Protein AF-T1BWJ7-F1 (afdb_monomer)

Organism: NCBI:txid410659

Secondary structure (DSSP, 8-state):
--TT--SSS-------EEEEEEEE--TT-SS-EEEEEEEEE--TTSTT--HHHHHHHHHHHHHHHSTT--EEEEE-TTS-SGGGTT--TTEEEEEPPPTT---BPPPPPP---SSPPPS--PBPPPHHHHHHHSPPEEEEEEETTEEEEEEEEEEEEB-HHHHTTS-EEEEEE-

Solvent-accessible surface area (backbone atoms only — not comparable to full-atom values): 10776 Å² total; per-residue (Å²): 120,48,93,77,50,84,59,98,67,75,74,35,87,70,88,49,70,42,75,45,56,50,80,42,80,48,98,89,47,101,55,74,42,76,45,77,79,44,72,44,70,48,38,78,98,48,97,46,49,42,62,51,57,50,47,50,51,53,50,52,52,49,48,66,75,38,71,97,50,74,44,80,44,78,47,56,56,83,61,63,41,57,82,57,42,85,60,58,94,46,49,48,82,46,51,57,79,60,83,82,60,69,40,22,36,55,48,59,81,82,82,86,63,93,72,86,74,66,62,51,39,60,75,52,74,55,57,70,59,45,63,74,74,50,78,64,43,82,43,82,46,76,55,96,93,42,78,47,77,38,35,37,29,79,43,81,28,17,44,43,75,28,38,35,74,47,77,39,78,48,78,48,77,91

InterPro domains:
  IPR038721 Transposase IS701-like, DDE domain [PF13546] (54-146)

Radius of gyration: 19.74 Å; Cα contacts (8 Å, |Δi|>4): 275; chains: 1; bounding box: 53×61×39 Å

Sequence (174 aa):
HDGSAQGDKKIGYGNNWVIAAIVVRLPFLDRPVALPVGFALVVKNSGDSSRLALARRLVEALAVALPGRRIDVVADSAYAGKVLRGLPDSVTWTTRLRSNASLYELAPRRTGKRGRPRLKGAKLPTLAKLATNTKFTPVTVTRYGTTTTVSVAVIRCLWYGVFGPQAVQVVLVR

Foldseek 3Di:
DPPPDDDPDPDDDDWDKAWQFDWDDDPPDPGTDTHTDDMDTQDPPDPSVQSLLVNLVVVVVVCVVDDPAAAEAEDEPSNFFQSQAPRPPSYHYHYDDDQAQWWFAAFDDAPPDPDDGGLTHGTDDGPVVCVVPFDWDWDWDADPNDIDIKTKGWDWTDSCRGHNSDIDIDIDID

Structure (mmCIF, N/CA/C/O backbone):
data_AF-T1BWJ7-F1
#
_entry.id   AF-T1BWJ7-F1
#
loop_
_atom_site.group_PDB
_atom_site.id
_atom_site.type_symbol
_atom_site.label_atom_id
_atom_site.label_alt_id
_atom_site.label_comp_id
_atom_site.label_asym_id
_atom_site.label_entity_id
_atom_site.label_seq_id
_atom_site.pdbx_PDB_ins_code
_atom_site.Cartn_x
_atom_site.Cartn_y
_atom_site.Cartn_z
_atom_site.occupancy
_atom_site.B_iso_or_equiv
_atom_site.auth_seq_id
_atom_site.auth_comp_id
_atom_site.auth_asym_id
_atom_site.auth_atom_id
_atom_site.pdbx_PDB_model_num
ATOM 1 N N . HIS A 1 1 ? 23.348 -1.285 4.321 1.00 46.91 1 HIS A N 1
ATOM 2 C CA . HIS A 1 1 ? 23.519 -1.299 5.779 1.00 46.91 1 HIS A CA 1
ATOM 3 C C . HIS A 1 1 ? 23.055 -2.666 6.193 1.00 46.91 1 HIS A C 1
ATOM 5 O O . HIS A 1 1 ? 21.856 -2.914 6.166 1.00 46.91 1 HIS A O 1
ATOM 11 N N . ASP A 1 2 ? 23.998 -3.571 6.395 1.00 44.56 2 ASP A N 1
ATOM 12 C CA . ASP A 1 2 ? 23.689 -4.865 6.977 1.00 44.56 2 ASP A CA 1
ATOM 13 C C . ASP A 1 2 ? 23.597 -4.669 8.496 1.00 44.56 2 ASP A C 1
ATOM 15 O O . ASP A 1 2 ? 24.543 -4.185 9.116 1.00 44.56 2 ASP A O 1
ATOM 19 N N . GLY A 1 3 ? 22.421 -4.927 9.070 1.00 48.84 3 GLY A N 1
ATOM 20 C CA . GLY A 1 3 ? 22.182 -4.820 10.513 1.00 48.84 3 GLY A CA 1
ATOM 21 C C . GLY A 1 3 ? 22.772 -5.985 11.312 1.00 48.84 3 GLY A C 1
ATOM 22 O O . GLY A 1 3 ? 22.702 -5.962 12.536 1.00 48.84 3 GLY A O 1
ATOM 23 N N . SER A 1 4 ? 23.343 -6.977 10.623 1.00 57.56 4 SER A N 1
ATOM 24 C CA . SER A 1 4 ? 23.849 -8.238 11.178 1.00 57.56 4 SER A CA 1
ATOM 25 C C . SER A 1 4 ? 25.367 -8.257 11.378 1.00 57.56 4 SER A C 1
A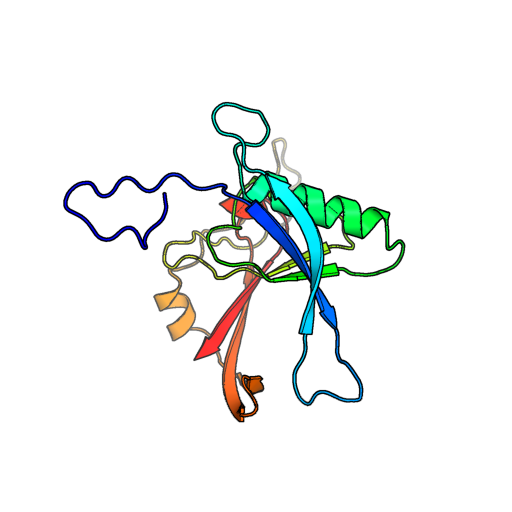TOM 27 O O . SER A 1 4 ? 25.898 -9.252 11.863 1.00 57.56 4 SER A O 1
ATOM 29 N N . ALA A 1 5 ? 26.085 -7.196 10.990 1.00 53.25 5 ALA A N 1
ATOM 30 C CA . ALA A 1 5 ? 27.543 -7.167 11.067 1.00 53.25 5 ALA A CA 1
ATOM 31 C C . ALA A 1 5 ? 28.017 -7.169 12.535 1.00 53.25 5 ALA A C 1
ATOM 33 O O . ALA A 1 5 ? 27.879 -6.167 13.241 1.00 53.25 5 ALA A O 1
ATOM 34 N N . GLN A 1 6 ? 28.571 -8.297 12.988 1.00 49.84 6 GLN A N 1
ATOM 35 C CA . GLN A 1 6 ? 29.271 -8.412 14.268 1.00 49.84 6 GLN A CA 1
ATOM 36 C C . GLN A 1 6 ? 30.725 -7.931 14.114 1.00 49.84 6 GLN A C 1
ATOM 38 O O . GLN A 1 6 ? 31.432 -8.373 13.212 1.00 49.84 6 GLN A O 1
ATOM 43 N N . GLY A 1 7 ? 31.155 -7.014 14.988 1.00 59.34 7 GLY A N 1
ATOM 44 C CA . GLY A 1 7 ? 32.518 -6.467 15.047 1.00 59.34 7 GLY A CA 1
ATOM 45 C C . GLY A 1 7 ? 32.565 -4.972 15.399 1.00 59.34 7 GLY A C 1
ATOM 46 O O . GLY A 1 7 ? 31.579 -4.253 15.223 1.00 59.34 7 GLY A O 1
ATOM 47 N N . ASP A 1 8 ? 33.724 -4.489 15.864 1.00 58.31 8 ASP A N 1
ATOM 48 C CA . ASP A 1 8 ? 33.940 -3.094 16.312 1.00 58.31 8 ASP A CA 1
ATOM 49 C C . ASP A 1 8 ? 33.721 -2.044 15.211 1.00 58.31 8 ASP A C 1
ATOM 51 O O . ASP A 1 8 ? 33.433 -0.877 15.480 1.00 58.31 8 ASP A O 1
ATOM 55 N N . LYS A 1 9 ? 33.783 -2.464 13.942 1.00 59.50 9 LYS A N 1
ATOM 56 C CA . LYS A 1 9 ? 33.386 -1.661 12.783 1.00 59.50 9 LYS A CA 1
ATOM 57 C C . LYS A 1 9 ? 32.046 -2.173 12.259 1.00 59.50 9 LYS A C 1
ATOM 59 O O . LYS A 1 9 ? 31.999 -3.121 11.483 1.00 59.50 9 LYS A O 1
ATOM 64 N N . LYS A 1 10 ? 30.951 -1.501 12.630 1.00 55.91 10 LYS A N 1
ATOM 65 C CA . LYS A 1 10 ? 29.573 -1.766 12.153 1.00 55.91 10 LYS A CA 1
ATOM 66 C C . LYS A 1 10 ? 29.355 -1.367 10.681 1.00 55.91 10 LYS A C 1
ATOM 68 O O . LYS A 1 10 ? 28.378 -0.692 10.350 1.00 55.91 10 LYS A O 1
ATOM 73 N N . ILE A 1 11 ? 30.274 -1.730 9.789 1.00 61.62 11 ILE A N 1
ATOM 74 C CA . ILE A 1 11 ? 30.174 -1.465 8.351 1.00 61.62 11 ILE A CA 1
ATOM 75 C C . ILE A 1 11 ? 30.159 -2.805 7.619 1.00 61.62 11 ILE A C 1
ATOM 77 O O . ILE A 1 11 ? 31.197 -3.365 7.290 1.00 61.62 11 ILE A O 1
ATOM 81 N N . GLY A 1 12 ? 28.950 -3.304 7.358 1.00 61.41 12 GLY A N 1
ATOM 82 C CA . GLY A 1 12 ? 28.714 -4.395 6.417 1.00 61.41 12 GLY A CA 1
ATOM 83 C C . GLY A 1 12 ? 28.356 -3.847 5.035 1.00 61.41 12 GLY A C 1
ATOM 84 O O . GLY A 1 12 ? 27.397 -3.070 4.890 1.00 61.41 12 GLY A O 1
ATOM 85 N N . TYR A 1 13 ? 29.121 -4.252 4.021 1.00 71.31 13 TYR A N 1
ATOM 86 C CA . TYR A 1 13 ? 28.795 -4.034 2.614 1.00 71.31 13 TYR A CA 1
ATOM 87 C C . TYR A 1 13 ? 27.923 -5.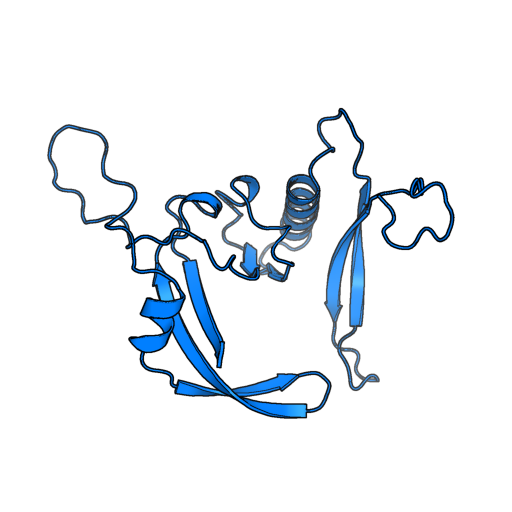185 2.123 1.00 71.31 13 TYR A C 1
ATOM 89 O O . TYR A 1 13 ? 28.195 -6.346 2.398 1.00 71.31 13 TYR A O 1
ATOM 97 N N . GLY A 1 14 ? 26.863 -4.857 1.398 1.00 80.06 14 GLY A N 1
ATOM 98 C CA . GLY A 1 14 ? 25.948 -5.853 0.867 1.00 80.06 14 GLY A CA 1
ATOM 99 C C . GLY A 1 14 ? 25.055 -5.243 -0.195 1.00 80.06 14 GLY A C 1
ATOM 100 O O . GLY A 1 14 ? 24.763 -4.039 -0.167 1.00 80.06 14 GLY A O 1
ATOM 101 N N . ASN A 1 15 ? 24.629 -6.086 -1.129 1.00 90.31 15 ASN A N 1
ATOM 102 C CA . ASN A 1 15 ? 23.670 -5.697 -2.147 1.00 90.31 15 ASN A CA 1
ATOM 103 C C . ASN A 1 15 ? 22.297 -5.499 -1.507 1.00 90.31 15 ASN A C 1
ATOM 105 O O . ASN A 1 15 ? 21.856 -6.284 -0.670 1.00 90.31 15 ASN A O 1
ATOM 109 N N . ASN A 1 16 ? 21.618 -4.432 -1.908 1.00 92.56 16 ASN A N 1
ATOM 110 C CA . ASN A 1 16 ? 20.267 -4.139 -1.461 1.00 92.56 16 ASN A CA 1
ATOM 111 C C . ASN A 1 16 ? 19.318 -4.448 -2.613 1.00 92.56 16 ASN A C 1
ATOM 113 O O . ASN A 1 16 ? 19.311 -3.727 -3.606 1.00 92.56 16 ASN A O 1
ATOM 117 N N . TRP A 1 17 ? 18.549 -5.522 -2.486 1.00 95.19 17 TRP A N 1
ATOM 118 C CA . TRP A 1 17 ? 17.612 -5.968 -3.508 1.00 95.19 17 TRP A CA 1
ATOM 119 C C . TRP A 1 17 ? 16.174 -5.699 -3.077 1.00 95.19 17 TRP A C 1
ATOM 121 O O . TRP A 1 17 ? 15.814 -5.856 -1.911 1.00 95.19 17 TRP A O 1
ATOM 131 N N . VAL A 1 18 ? 15.337 -5.340 -4.042 1.00 97.00 18 VAL A N 1
ATOM 132 C CA . VAL A 1 18 ? 13.881 -5.422 -3.928 1.00 97.00 18 VAL A CA 1
ATOM 133 C C . VAL A 1 18 ? 13.442 -6.672 -4.669 1.00 97.00 18 VAL A C 1
ATOM 135 O O . VAL A 1 18 ? 13.839 -6.860 -5.814 1.00 97.00 18 VAL A O 1
ATOM 138 N N . ILE A 1 19 ? 12.627 -7.510 -4.032 1.00 97.44 19 ILE A N 1
ATOM 139 C CA . ILE A 1 19 ? 12.094 -8.741 -4.621 1.00 97.44 19 ILE A CA 1
ATOM 140 C C . ILE A 1 19 ? 10.569 -8.637 -4.647 1.00 97.44 19 ILE A C 1
ATOM 142 O O . ILE A 1 19 ? 9.950 -8.324 -3.630 1.00 97.44 19 ILE A O 1
ATOM 146 N N . ALA A 1 20 ? 9.972 -8.906 -5.805 1.00 98.06 20 ALA A N 1
ATOM 147 C CA . ALA A 1 20 ? 8.540 -9.107 -5.965 1.00 98.06 20 ALA A CA 1
ATOM 148 C C . ALA A 1 20 ? 8.260 -10.611 -6.048 1.00 98.06 20 ALA A C 1
ATOM 150 O O . ALA A 1 20 ? 8.877 -11.325 -6.842 1.00 98.06 20 ALA A O 1
ATOM 151 N N . ALA A 1 21 ? 7.328 -11.088 -5.227 1.00 98.12 21 ALA A N 1
ATOM 152 C CA . ALA A 1 21 ? 6.932 -12.488 -5.189 1.00 98.12 21 ALA A CA 1
ATOM 153 C C . ALA A 1 21 ? 5.410 -12.624 -5.278 1.00 98.12 21 ALA A C 1
ATOM 155 O O . ALA A 1 21 ? 4.676 -11.833 -4.686 1.00 98.12 21 ALA A O 1
ATOM 156 N N . ILE A 1 22 ? 4.946 -13.643 -5.998 1.00 97.19 22 ILE A N 1
ATOM 157 C CA . ILE A 1 22 ? 3.534 -14.024 -6.059 1.00 97.19 22 ILE A CA 1
ATOM 158 C C . ILE A 1 22 ? 3.285 -15.091 -4.999 1.00 97.19 22 ILE A C 1
ATOM 160 O O . ILE A 1 22 ? 4.023 -16.072 -4.897 1.00 97.19 22 ILE A O 1
ATOM 164 N N . VAL A 1 23 ? 2.236 -14.902 -4.204 1.00 95.88 23 VAL A N 1
ATOM 165 C CA . VAL A 1 23 ? 1.813 -15.891 -3.212 1.00 95.88 23 VAL A CA 1
ATOM 166 C C . VAL A 1 23 ? 0.995 -16.973 -3.914 1.00 95.88 23 VAL A C 1
ATOM 168 O O . VAL A 1 23 ? -0.088 -16.698 -4.425 1.00 95.88 23 VAL A O 1
ATOM 171 N N . VAL A 1 24 ? 1.500 -18.205 -3.920 1.00 95.38 24 VAL A N 1
ATOM 172 C CA . VAL A 1 24 ? 0.847 -19.372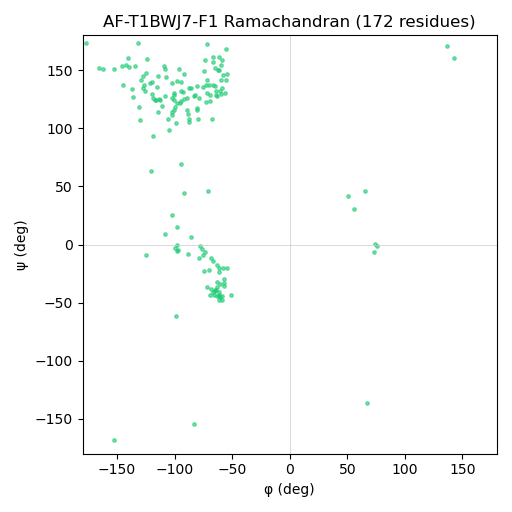 -4.528 1.00 95.38 24 VAL A CA 1
ATOM 173 C C . VAL A 1 24 ? 0.463 -20.396 -3.463 1.00 95.38 24 VAL A C 1
ATOM 175 O O . VAL A 1 24 ? 1.164 -20.571 -2.464 1.00 95.38 24 VAL A O 1
ATOM 178 N N . ARG A 1 25 ? -0.665 -21.084 -3.668 1.00 93.75 25 ARG A N 1
ATOM 179 C CA . ARG A 1 25 ? -1.041 -22.275 -2.895 1.00 93.75 25 ARG A CA 1
ATOM 180 C C . ARG A 1 25 ? -0.716 -23.502 -3.731 1.00 93.75 25 ARG A C 1
ATOM 182 O O . ARG A 1 25 ? -1.177 -23.603 -4.863 1.00 93.75 25 ARG A O 1
ATOM 189 N N . LEU A 1 26 ? 0.087 -24.399 -3.175 1.00 93.31 26 LEU A N 1
ATOM 190 C CA . LEU A 1 26 ? 0.475 -25.645 -3.825 1.00 93.31 26 LEU A CA 1
ATOM 191 C C . LEU A 1 26 ? -0.351 -26.785 -3.215 1.00 93.31 26 LEU A C 1
ATOM 193 O O . LEU A 1 26 ? -0.532 -26.786 -2.000 1.00 93.31 26 LEU A O 1
ATOM 197 N N . PRO A 1 27 ? -0.850 -27.746 -4.013 1.00 94.12 27 PRO A N 1
ATOM 198 C CA . PRO A 1 27 ? -1.770 -28.779 -3.524 1.00 94.12 27 PRO A CA 1
ATOM 199 C C . PRO A 1 27 ? -1.129 -29.746 -2.518 1.00 94.12 27 PRO A C 1
ATOM 201 O O . PRO A 1 27 ? -1.837 -30.473 -1.835 1.00 94.12 27 PRO A O 1
ATOM 204 N N . PHE A 1 28 ? 0.202 -29.746 -2.424 1.00 93.25 28 PHE A N 1
ATOM 205 C CA . PHE A 1 28 ? 0.994 -30.613 -1.553 1.00 93.25 28 PHE A CA 1
ATOM 206 C C . PHE A 1 28 ? 1.625 -29.872 -0.359 1.00 93.25 28 PHE A C 1
ATOM 208 O O . PHE A 1 28 ? 2.475 -30.437 0.322 1.00 93.25 28 PHE A O 1
ATOM 215 N N . LEU A 1 29 ? 1.267 -28.603 -0.116 1.00 92.00 29 LEU A N 1
ATOM 216 C CA . LEU A 1 29 ? 1.741 -27.836 1.040 1.00 92.00 29 LEU A CA 1
ATOM 217 C C . LEU A 1 29 ? 0.571 -27.220 1.809 1.00 92.00 29 LEU A C 1
ATOM 219 O O . LEU A 1 29 ? -0.258 -26.517 1.237 1.00 92.00 29 LEU A O 1
ATOM 223 N N . ASP A 1 30 ? 0.605 -27.344 3.134 1.00 87.31 30 ASP A N 1
ATOM 224 C CA . ASP A 1 30 ? -0.394 -26.741 4.032 1.00 87.31 30 ASP A CA 1
ATOM 225 C C . ASP A 1 30 ? -0.244 -25.218 4.182 1.00 87.31 30 ASP A C 1
ATOM 227 O O . ASP A 1 30 ? -1.061 -24.542 4.813 1.00 87.31 30 ASP A O 1
ATOM 231 N N . ARG A 1 31 ? 0.820 -24.646 3.607 1.00 87.62 31 ARG A N 1
ATOM 232 C CA . ARG A 1 31 ? 1.142 -23.221 3.686 1.00 87.62 31 ARG A CA 1
ATOM 233 C C . ARG A 1 31 ? 1.309 -22.604 2.300 1.00 87.62 31 ARG A C 1
ATOM 235 O O . ARG A 1 31 ? 1.823 -23.259 1.392 1.00 87.62 31 ARG A O 1
ATOM 242 N N . PRO A 1 32 ? 0.954 -21.319 2.135 1.00 91.75 32 PRO A N 1
ATOM 243 C CA . PRO A 1 32 ? 1.280 -20.601 0.915 1.00 91.75 32 PRO A CA 1
ATOM 244 C C . PRO A 1 32 ? 2.801 -20.451 0.752 1.00 91.75 32 PRO A C 1
ATOM 246 O O . PRO A 1 32 ? 3.552 -20.375 1.732 1.00 91.75 32 PRO A O 1
ATOM 249 N N . VAL A 1 33 ? 3.243 -20.361 -0.499 1.00 93.94 33 VAL A N 1
ATOM 250 C CA . VAL A 1 33 ? 4.638 -20.127 -0.883 1.00 93.94 33 VAL A CA 1
ATOM 251 C C . VAL A 1 33 ? 4.744 -18.783 -1.591 1.00 93.94 33 VAL A C 1
ATOM 253 O O . VAL A 1 33 ? 3.919 -18.456 -2.438 1.00 93.94 33 VAL A O 1
ATOM 256 N N . ALA A 1 34 ? 5.763 -18.000 -1.242 1.00 95.88 34 ALA A N 1
ATOM 257 C CA . ALA A 1 34 ? 6.124 -16.797 -1.980 1.00 95.88 34 ALA A CA 1
ATOM 258 C C . ALA A 1 34 ? 7.078 -17.191 -3.113 1.00 95.88 34 ALA A C 1
ATOM 260 O O . ALA A 1 34 ? 8.236 -17.508 -2.853 1.00 95.88 34 ALA A O 1
ATOM 261 N N . LEU A 1 35 ? 6.586 -17.198 -4.350 1.00 96.81 35 LEU A N 1
ATOM 262 C CA . LEU A 1 35 ? 7.375 -17.472 -5.548 1.00 96.81 35 LEU A CA 1
ATOM 263 C C . LEU A 1 35 ? 7.981 -16.158 -6.066 1.00 96.81 35 LEU A C 1
ATOM 265 O O . LEU A 1 35 ? 7.214 -15.303 -6.516 1.00 96.81 35 LEU A O 1
ATOM 269 N N . PRO A 1 36 ? 9.310 -15.953 -6.016 1.00 97.31 36 PRO A N 1
ATOM 270 C CA . PRO A 1 36 ? 9.935 -14.760 -6.579 1.00 97.31 36 PRO A CA 1
ATOM 271 C C . PRO A 1 36 ? 9.732 -14.717 -8.096 1.00 97.31 36 PRO A C 1
ATOM 273 O O . PRO A 1 36 ? 10.030 -15.685 -8.789 1.00 97.31 36 PRO A O 1
ATOM 276 N N . VAL A 1 37 ? 9.237 -13.593 -8.608 1.00 97.31 37 VAL A N 1
ATOM 277 C CA . VAL A 1 37 ? 8.959 -13.391 -10.045 1.00 97.31 37 VAL A CA 1
ATOM 278 C C . VAL A 1 37 ? 9.661 -12.166 -10.623 1.00 97.31 37 VAL A C 1
ATOM 280 O O . VAL A 1 37 ? 9.666 -11.962 -11.831 1.00 97.31 37 VAL A O 1
ATOM 283 N N . GLY A 1 38 ? 10.259 -11.336 -9.770 1.00 97.25 38 GLY A N 1
ATOM 284 C CA . GLY A 1 38 ? 11.020 -10.175 -10.195 1.00 97.25 38 GLY A CA 1
ATOM 285 C C . GLY A 1 38 ? 11.935 -9.678 -9.091 1.00 97.25 38 GLY A C 1
ATOM 286 O O . GLY A 1 38 ? 11.639 -9.824 -7.903 1.00 97.25 38 GLY A O 1
ATOM 287 N N . PHE A 1 39 ? 13.048 -9.076 -9.484 1.00 97.38 39 PHE A N 1
ATOM 288 C CA . PHE A 1 39 ? 13.995 -8.472 -8.563 1.00 97.38 39 PHE A CA 1
ATOM 289 C C . PHE A 1 39 ? 14.625 -7.225 -9.185 1.00 97.38 39 PHE A C 1
ATOM 291 O O . PHE A 1 39 ? 14.706 -7.094 -10.404 1.00 97.38 39 PHE A O 1
ATOM 298 N N . ALA A 1 40 ? 15.067 -6.299 -8.341 1.00 96.94 40 ALA A N 1
ATOM 299 C CA . ALA A 1 40 ? 15.762 -5.093 -8.765 1.00 96.94 40 ALA A CA 1
ATOM 300 C C . ALA A 1 40 ? 16.841 -4.708 -7.752 1.00 96.94 40 ALA A C 1
ATOM 302 O O . ALA A 1 40 ? 16.607 -4.750 -6.539 1.00 96.94 40 ALA A O 1
ATOM 303 N N . LEU A 1 41 ? 18.017 -4.324 -8.250 1.00 96.56 41 LEU A N 1
ATOM 304 C CA . LEU A 1 41 ? 19.121 -3.854 -7.420 1.00 96.56 41 LEU A CA 1
ATOM 305 C C . LEU A 1 41 ? 18.916 -2.378 -7.080 1.00 96.56 41 LEU A C 1
ATOM 307 O O . LEU A 1 41 ? 18.728 -1.547 -7.965 1.00 96.56 41 LEU A O 1
ATOM 311 N N . VAL A 1 42 ? 18.999 -2.038 -5.798 1.00 95.56 42 VAL A N 1
ATOM 312 C CA . VAL A 1 42 ? 19.009 -0.649 -5.340 1.00 95.56 42 VAL A CA 1
ATOM 313 C C . VAL A 1 42 ? 20.411 -0.086 -5.536 1.00 95.56 42 VAL A C 1
ATOM 315 O O . VAL A 1 42 ? 21.334 -0.407 -4.781 1.00 95.56 42 VAL A O 1
ATOM 318 N N . VAL A 1 43 ? 20.560 0.799 -6.517 1.00 92.19 43 VAL A N 1
ATOM 319 C CA . VAL A 1 43 ? 21.843 1.419 -6.856 1.00 92.19 43 VAL A CA 1
ATOM 320 C C . VAL A 1 43 ? 21.896 2.825 -6.264 1.00 92.19 43 VAL A C 1
ATOM 322 O O . VAL A 1 43 ? 21.114 3.711 -6.619 1.00 92.19 43 VAL A O 1
ATOM 325 N N . LYS A 1 44 ? 22.820 3.049 -5.325 1.00 86.19 44 LYS A N 1
ATOM 326 C CA . LYS A 1 44 ? 23.014 4.368 -4.698 1.00 86.19 44 LYS A CA 1
ATOM 327 C C . LYS A 1 44 ? 23.426 5.412 -5.741 1.00 86.19 44 LYS A C 1
ATOM 329 O O . LYS A 1 44 ? 24.095 5.077 -6.709 1.00 86.19 44 LYS A O 1
ATOM 334 N N . ASN A 1 45 ? 23.053 6.672 -5.510 1.00 86.25 45 ASN A N 1
ATOM 335 C CA . ASN A 1 45 ? 23.382 7.813 -6.380 1.00 86.25 45 ASN A CA 1
ATOM 336 C C . ASN A 1 45 ? 22.936 7.635 -7.844 1.00 86.25 45 ASN A C 1
ATOM 338 O O . ASN A 1 45 ? 23.551 8.170 -8.759 1.00 86.25 45 ASN A O 1
ATOM 342 N N . SER A 1 46 ? 21.850 6.891 -8.052 1.00 85.06 46 SER A N 1
ATOM 343 C CA . SER A 1 46 ? 21.231 6.676 -9.358 1.00 85.06 46 SER A CA 1
ATOM 344 C C . SER A 1 46 ? 19.716 6.903 -9.287 1.00 85.06 46 SER A C 1
ATOM 346 O O . SER A 1 46 ? 19.145 7.047 -8.194 1.00 85.06 46 SER A O 1
ATOM 348 N N . GLY A 1 47 ? 19.051 6.867 -10.447 1.00 77.38 47 GLY A N 1
ATOM 349 C CA . GLY A 1 47 ? 17.585 6.836 -10.536 1.00 77.38 47 GLY A CA 1
ATOM 350 C C . GLY A 1 47 ? 16.942 5.643 -9.808 1.00 77.38 47 GLY A C 1
ATOM 351 O O . GLY A 1 47 ? 15.790 5.733 -9.389 1.00 77.38 47 GLY A O 1
ATOM 352 N N . ASP A 1 48 ? 17.713 4.584 -9.547 1.00 82.50 48 ASP A N 1
ATOM 353 C CA . ASP A 1 48 ? 17.290 3.331 -8.911 1.00 82.50 48 ASP A CA 1
ATOM 354 C C . ASP A 1 48 ? 17.693 3.238 -7.432 1.00 82.50 48 ASP A C 1
ATOM 356 O O . ASP A 1 48 ? 17.815 2.167 -6.840 1.00 82.50 48 ASP A O 1
ATOM 360 N N . SER A 1 49 ? 17.868 4.387 -6.784 1.00 88.94 49 SER A N 1
ATOM 361 C CA . SER A 1 49 ? 18.212 4.469 -5.359 1.00 88.94 49 SER A CA 1
ATOM 362 C C . SER A 1 49 ? 17.02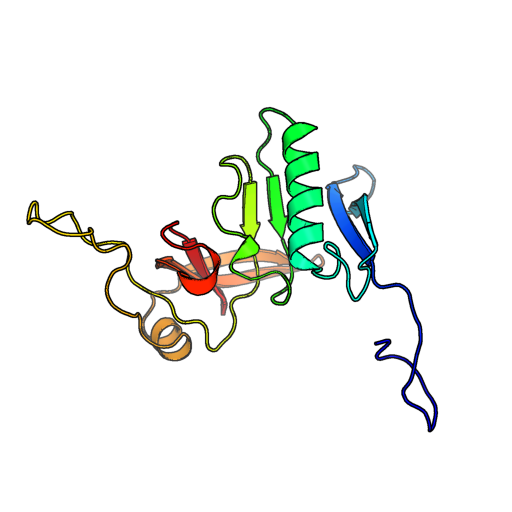0 4.249 -4.414 1.00 88.94 49 SER A C 1
ATOM 364 O O . SER A 1 49 ? 17.201 4.062 -3.206 1.00 88.94 49 SER A O 1
ATOM 366 N N . SER A 1 50 ? 15.788 4.249 -4.934 1.00 94.50 50 SER A N 1
ATOM 367 C CA . SER A 1 50 ? 14.560 4.138 -4.141 1.00 94.50 50 SER A CA 1
ATOM 368 C C . SER A 1 50 ? 13.958 2.734 -4.194 1.00 94.50 50 SER A C 1
ATOM 370 O O . SER A 1 50 ? 13.366 2.336 -5.196 1.00 94.50 50 SER A O 1
ATOM 372 N N . ARG A 1 51 ? 13.997 2.026 -3.056 1.00 96.00 51 ARG A N 1
ATOM 373 C CA . ARG A 1 51 ?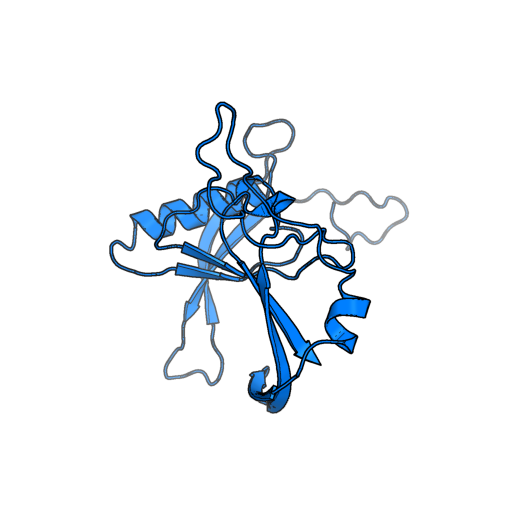 13.330 0.721 -2.869 1.00 96.00 51 ARG A CA 1
ATOM 374 C C . ARG A 1 51 ? 11.855 0.749 -3.270 1.00 96.00 51 ARG A C 1
ATOM 376 O O . ARG A 1 51 ? 11.380 -0.152 -3.949 1.00 96.00 51 ARG A O 1
ATOM 383 N N . LEU A 1 52 ? 11.134 1.802 -2.882 1.00 96.56 52 LEU A N 1
ATOM 384 C CA . LEU A 1 52 ? 9.713 1.939 -3.199 1.00 96.56 52 LEU A CA 1
ATOM 385 C C . LEU A 1 52 ? 9.469 2.165 -4.696 1.00 96.56 52 LEU A C 1
ATOM 387 O O . LEU A 1 52 ? 8.511 1.624 -5.238 1.00 96.56 52 LEU A O 1
ATOM 391 N N . ALA A 1 53 ? 10.327 2.939 -5.368 1.00 96.62 53 ALA A N 1
ATOM 392 C CA . ALA A 1 53 ? 10.206 3.135 -6.812 1.00 96.62 53 ALA A CA 1
ATOM 393 C C . ALA A 1 53 ? 10.465 1.833 -7.571 1.00 96.62 53 ALA A C 1
ATOM 395 O O . ALA A 1 53 ? 9.686 1.482 -8.451 1.00 96.62 53 ALA A O 1
ATOM 396 N N . LEU A 1 54 ? 11.490 1.078 -7.173 1.00 97.69 54 LEU A N 1
ATOM 397 C CA . LEU A 1 54 ? 11.771 -0.234 -7.747 1.00 97.69 54 LEU A CA 1
ATOM 398 C C . LEU A 1 54 ? 10.635 -1.233 -7.494 1.00 97.69 54 LEU A C 1
ATOM 400 O O . LEU A 1 54 ? 10.202 -1.901 -8.426 1.00 97.69 54 LEU A O 1
ATOM 404 N N . ALA A 1 55 ? 10.088 -1.288 -6.275 1.00 97.88 55 ALA A N 1
ATOM 405 C CA . ALA A 1 55 ? 8.948 -2.151 -5.964 1.00 97.88 55 ALA A CA 1
ATOM 406 C C . ALA A 1 55 ? 7.719 -1.810 -6.815 1.00 97.88 55 ALA A C 1
ATOM 408 O O . ALA A 1 55 ? 7.102 -2.708 -7.382 1.00 97.88 55 ALA A O 1
ATOM 409 N N . ARG A 1 56 ? 7.392 -0.516 -6.956 1.00 97.56 56 ARG A N 1
ATOM 410 C CA . ARG A 1 56 ? 6.312 -0.068 -7.843 1.00 97.56 56 ARG A CA 1
ATOM 411 C C . ARG A 1 56 ? 6.568 -0.497 -9.288 1.00 97.56 56 ARG A C 1
ATOM 413 O O . ARG A 1 56 ? 5.667 -1.062 -9.892 1.00 97.56 56 ARG A O 1
ATOM 420 N N . ARG A 1 57 ? 7.779 -0.284 -9.815 1.00 97.38 57 ARG A N 1
ATOM 421 C CA . ARG A 1 57 ? 8.144 -0.677 -11.187 1.00 97.38 57 ARG A CA 1
ATOM 422 C C . ARG A 1 57 ? 7.977 -2.179 -11.419 1.00 97.38 57 ARG A C 1
ATOM 424 O O . ARG A 1 57 ? 7.420 -2.569 -12.438 1.00 97.38 57 ARG A O 1
ATOM 431 N N . LEU A 1 58 ? 8.417 -3.013 -10.473 1.00 98.19 58 LEU A N 1
ATOM 432 C CA . LEU A 1 58 ? 8.229 -4.465 -10.553 1.00 98.19 58 LEU A CA 1
ATOM 433 C C . LEU A 1 58 ? 6.739 -4.838 -10.577 1.00 98.19 58 LEU A C 1
ATOM 435 O O . LEU A 1 58 ? 6.326 -5.664 -11.383 1.00 98.19 58 LEU A O 1
ATOM 439 N N . VAL A 1 59 ? 5.919 -4.204 -9.736 1.00 98.12 59 VAL A N 1
ATOM 440 C CA . VAL A 1 59 ? 4.467 -4.441 -9.698 1.00 98.12 59 VAL A CA 1
ATOM 441 C C . VAL A 1 59 ? 3.772 -3.968 -10.977 1.00 98.12 59 VAL A C 1
ATOM 443 O O . VAL A 1 59 ? 2.896 -4.662 -11.480 1.00 98.12 59 VAL A O 1
ATOM 446 N N . GLU A 1 60 ? 4.157 -2.820 -11.531 1.00 97.50 60 GLU A N 1
ATOM 447 C CA . GLU A 1 60 ? 3.612 -2.326 -12.802 1.00 97.50 60 GLU A CA 1
ATOM 448 C C . GLU A 1 60 ? 3.982 -3.247 -13.968 1.00 97.50 60 GLU A C 1
ATOM 450 O O . GLU A 1 60 ? 3.127 -3.546 -14.797 1.00 97.50 60 GLU A O 1
ATOM 455 N N . ALA A 1 61 ? 5.210 -3.774 -13.996 1.00 97.69 61 ALA A N 1
ATOM 456 C CA . ALA A 1 61 ? 5.605 -4.784 -14.975 1.00 97.69 61 ALA A CA 1
ATOM 457 C C . ALA A 1 61 ? 4.760 -6.064 -14.848 1.00 97.69 61 ALA A C 1
ATOM 459 O O . ALA A 1 61 ? 4.319 -6.610 -15.858 1.00 97.69 61 ALA A O 1
ATOM 460 N N . LEU A 1 62 ? 4.461 -6.509 -13.621 1.00 97.00 62 LEU A N 1
ATOM 461 C CA . LEU A 1 62 ? 3.547 -7.634 -13.392 1.00 97.00 62 LEU A CA 1
ATOM 462 C C . LEU A 1 62 ? 2.119 -7.327 -13.857 1.00 97.00 62 LEU A C 1
ATOM 464 O O . LEU A 1 62 ? 1.477 -8.197 -14.437 1.00 97.00 62 LEU A O 1
ATOM 468 N N . ALA A 1 63 ? 1.625 -6.106 -13.643 1.00 97.06 63 ALA A N 1
ATOM 469 C CA . ALA A 1 63 ? 0.301 -5.690 -14.109 1.00 97.06 63 ALA A CA 1
ATOM 470 C C . ALA A 1 63 ? 0.195 -5.707 -15.641 1.00 97.06 63 ALA A C 1
ATOM 472 O O . ALA A 1 63 ? -0.844 -6.088 -16.175 1.00 97.06 63 ALA A O 1
ATOM 473 N N . VAL A 1 64 ? 1.274 -5.345 -16.344 1.00 97.12 64 VAL A N 1
ATOM 474 C CA . VAL A 1 64 ? 1.366 -5.459 -17.809 1.00 97.12 64 VAL A CA 1
ATOM 475 C C . VAL A 1 64 ? 1.426 -6.924 -18.249 1.00 97.12 64 VAL A C 1
ATOM 477 O O . VAL A 1 64 ? 0.741 -7.303 -19.193 1.00 97.12 64 VAL A O 1
ATOM 480 N N . ALA A 1 65 ? 2.212 -7.757 -17.562 1.00 96.69 65 ALA A N 1
ATOM 481 C CA . ALA A 1 65 ? 2.369 -9.174 -17.895 1.00 96.69 65 ALA A CA 1
ATOM 482 C C . ALA A 1 65 ? 1.114 -10.021 -17.606 1.00 96.69 65 ALA A C 1
ATOM 484 O O . ALA A 1 65 ? 0.953 -11.097 -18.178 1.00 96.69 65 ALA A O 1
ATOM 485 N N . LEU A 1 66 ? 0.226 -9.551 -16.724 1.00 94.81 66 LEU A N 1
ATOM 486 C CA . LEU A 1 66 ? -0.995 -10.243 -16.302 1.00 94.81 66 LEU A CA 1
ATOM 487 C C . LEU A 1 66 ? -2.245 -9.403 -16.622 1.00 94.81 66 LEU A C 1
ATOM 489 O O . LEU A 1 66 ? -2.970 -8.995 -15.705 1.00 94.81 66 LEU A O 1
ATOM 493 N N . PRO A 1 67 ? -2.530 -9.133 -17.910 1.00 94.62 67 PRO A N 1
ATOM 494 C CA . PRO A 1 67 ? -3.656 -8.293 -18.292 1.00 94.62 67 PRO A CA 1
ATOM 495 C C . PRO A 1 67 ? -4.983 -8.886 -17.798 1.00 94.62 67 PRO A C 1
ATOM 497 O O . PRO A 1 67 ? -5.188 -10.100 -17.779 1.00 94.62 67 PRO A O 1
ATOM 500 N N . GLY A 1 68 ? -5.894 -8.016 -17.358 1.00 94.75 68 GLY A N 1
ATOM 501 C CA . GLY A 1 68 ? -7.205 -8.412 -16.828 1.00 94.75 68 GLY A CA 1
ATOM 502 C C . GLY A 1 68 ? -7.180 -9.029 -15.423 1.00 94.75 68 GLY A C 1
ATOM 503 O O . GLY A 1 68 ? -8.237 -9.378 -14.895 1.00 94.75 68 GLY A O 1
ATOM 504 N N . ARG A 1 69 ? -6.011 -9.158 -14.784 1.00 95.69 69 ARG A N 1
ATOM 505 C CA . ARG A 1 69 ? -5.901 -9.601 -13.390 1.00 95.69 69 ARG A CA 1
ATOM 506 C C . ARG A 1 69 ? -5.757 -8.411 -12.453 1.00 95.69 69 ARG A C 1
ATOM 508 O O . ARG A 1 69 ? -5.043 -7.453 -12.734 1.00 95.69 69 ARG A O 1
ATOM 515 N N . ARG A 1 70 ? -6.421 -8.508 -11.303 1.00 96.56 70 ARG A N 1
ATOM 516 C CA . ARG A 1 70 ? -6.169 -7.628 -10.165 1.00 96.56 70 ARG A CA 1
ATOM 517 C C . ARG A 1 70 ? -4.941 -8.129 -9.403 1.00 96.56 70 ARG A C 1
ATOM 519 O O . ARG A 1 70 ? -4.818 -9.327 -9.161 1.00 96.56 70 ARG A O 1
ATOM 526 N N . ILE A 1 71 ? -4.063 -7.214 -9.011 1.00 97.50 71 ILE A N 1
ATOM 527 C CA . ILE A 1 71 ? -2.868 -7.475 -8.210 1.00 97.50 71 ILE A CA 1
ATOM 528 C C . ILE A 1 71 ? -3.033 -6.775 -6.864 1.00 97.50 71 ILE A C 1
ATOM 530 O O . ILE A 1 71 ? -3.047 -5.549 -6.781 1.00 97.50 71 ILE A O 1
ATOM 534 N N . ASP A 1 72 ? -3.137 -7.560 -5.797 1.00 97.94 72 ASP A N 1
ATOM 535 C CA . ASP A 1 72 ? -3.173 -7.053 -4.429 1.00 97.94 72 ASP A CA 1
ATOM 536 C C . ASP A 1 72 ? -1.781 -7.177 -3.803 1.00 97.94 72 ASP A C 1
ATOM 538 O O . ASP A 1 72 ? -1.324 -8.266 -3.453 1.00 97.94 72 ASP A O 1
ATOM 542 N N . VAL A 1 73 ? -1.081 -6.051 -3.683 1.00 98.12 73 VAL A N 1
ATOM 543 C CA . VAL A 1 73 ? 0.273 -5.999 -3.128 1.00 98.12 73 VAL A CA 1
ATOM 544 C C . VAL A 1 73 ? 0.204 -5.880 -1.612 1.00 98.12 73 VAL A C 1
ATOM 546 O O . VAL A 1 73 ? -0.528 -5.044 -1.081 1.00 98.12 73 VAL A O 1
ATOM 549 N N . VAL A 1 74 ? 1.024 -6.662 -0.909 1.00 97.50 74 VAL A N 1
ATOM 550 C CA . VAL A 1 74 ? 1.271 -6.497 0.528 1.00 97.50 74 VAL A CA 1
ATOM 551 C C . VAL A 1 74 ? 2.742 -6.168 0.743 1.00 97.50 74 VAL A C 1
ATOM 553 O O . VAL A 1 74 ? 3.616 -6.918 0.317 1.00 97.50 74 VAL A O 1
ATOM 556 N N . ALA A 1 75 ? 3.016 -5.049 1.409 1.00 96.00 75 ALA A N 1
ATOM 557 C CA . ALA A 1 75 ? 4.372 -4.596 1.695 1.00 96.00 75 ALA A CA 1
ATOM 558 C C . ALA A 1 75 ? 4.488 -3.995 3.106 1.00 96.00 75 ALA A C 1
ATOM 560 O O . ALA A 1 75 ? 3.497 -3.613 3.734 1.00 96.00 75 ALA A O 1
ATOM 561 N N . ASP A 1 76 ? 5.709 -3.918 3.633 1.00 93.31 76 ASP A N 1
ATOM 562 C CA . ASP A 1 76 ? 5.961 -3.290 4.931 1.00 93.31 76 ASP A CA 1
ATOM 563 C C . ASP A 1 76 ? 5.816 -1.749 4.888 1.00 93.31 76 ASP A C 1
ATOM 565 O O . ASP A 1 76 ? 5.680 -1.133 3.830 1.00 93.31 76 ASP A O 1
ATOM 569 N N . SER A 1 77 ? 5.880 -1.100 6.058 1.00 91.25 77 SER A N 1
ATOM 570 C CA . SER A 1 77 ? 5.704 0.358 6.198 1.00 91.25 77 SER A CA 1
ATOM 571 C C . SER A 1 77 ? 6.820 1.222 5.587 1.00 91.25 77 SER A C 1
ATOM 573 O O . SER A 1 77 ? 6.663 2.449 5.491 1.00 91.25 77 SER A O 1
ATOM 575 N N . ALA A 1 78 ? 7.956 0.636 5.199 1.00 91.56 78 ALA A N 1
ATOM 576 C CA . ALA A 1 78 ? 8.991 1.308 4.421 1.00 91.56 78 ALA A CA 1
ATOM 577 C C . ALA A 1 78 ? 8.573 1.466 2.952 1.00 91.56 78 ALA A C 1
ATOM 579 O O . ALA A 1 78 ? 9.024 2.407 2.297 1.00 91.56 78 ALA A O 1
ATOM 580 N N . TYR A 1 79 ? 7.651 0.634 2.460 1.00 94.88 79 TYR A N 1
ATOM 581 C CA . TYR A 1 79 ? 7.065 0.730 1.124 1.00 94.88 79 TYR A CA 1
ATOM 582 C C . TYR A 1 79 ? 5.780 1.569 1.101 1.00 94.88 79 TYR A C 1
ATOM 584 O O . TYR A 1 79 ? 4.785 1.214 0.473 1.00 94.88 79 TYR A O 1
ATOM 592 N N . ALA A 1 80 ? 5.808 2.716 1.780 1.00 95.38 80 ALA A N 1
ATOM 593 C CA . ALA A 1 80 ? 4.722 3.688 1.788 1.00 95.38 80 ALA A CA 1
ATOM 594 C C . ALA A 1 80 ? 5.269 5.091 1.501 1.00 95.38 80 ALA A C 1
ATOM 596 O O . ALA A 1 80 ? 6.076 5.628 2.260 1.00 95.38 80 ALA A O 1
ATOM 597 N N . GLY A 1 81 ? 4.819 5.714 0.411 1.00 95.81 81 GLY A N 1
ATOM 598 C CA . GLY A 1 81 ? 5.248 7.059 0.031 1.00 95.81 81 GLY A CA 1
ATOM 599 C C . GLY A 1 81 ? 4.537 7.590 -1.209 1.00 95.81 81 GLY A C 1
ATOM 600 O O . GLY A 1 81 ? 3.814 6.860 -1.879 1.00 95.81 81 GLY A O 1
ATOM 601 N N . LYS A 1 82 ? 4.780 8.866 -1.543 1.00 96.50 82 LYS A N 1
ATOM 602 C CA . LYS A 1 82 ? 4.165 9.575 -2.689 1.00 96.50 82 LYS A CA 1
ATOM 603 C C . LYS A 1 82 ? 4.331 8.871 -4.042 1.00 96.50 82 LYS A C 1
ATOM 605 O O . LYS A 1 82 ? 3.591 9.158 -4.974 1.00 96.50 82 LYS A O 1
ATOM 610 N N . VAL A 1 83 ? 5.308 7.971 -4.136 1.00 96.25 83 VAL A N 1
ATOM 611 C CA . VAL A 1 83 ? 5.548 7.122 -5.303 1.00 96.25 83 VAL A CA 1
ATOM 612 C C . VAL A 1 83 ? 4.372 6.184 -5.561 1.00 96.25 83 VAL A C 1
ATOM 614 O O . VAL A 1 83 ? 4.249 5.723 -6.674 1.00 96.25 83 VAL A O 1
ATOM 617 N N . LEU A 1 84 ? 3.472 5.935 -4.608 1.00 96.75 84 LEU A N 1
ATOM 618 C CA . LEU A 1 84 ? 2.275 5.110 -4.811 1.00 96.75 84 LEU A CA 1
ATOM 619 C C . LEU A 1 84 ? 1.061 5.877 -5.370 1.00 96.75 84 LEU A C 1
ATOM 621 O O . LEU A 1 84 ? -0.035 5.334 -5.428 1.00 96.75 84 LEU A O 1
ATOM 625 N N . ARG A 1 85 ? 1.196 7.152 -5.752 1.00 96.75 85 ARG A N 1
ATOM 626 C CA . ARG A 1 85 ? 0.078 7.906 -6.351 1.00 96.75 85 ARG A CA 1
ATOM 627 C C . ARG A 1 85 ? -0.169 7.478 -7.788 1.00 96.75 85 ARG A C 1
ATOM 629 O O . ARG A 1 85 ? 0.780 7.426 -8.563 1.00 96.75 85 ARG A O 1
ATOM 636 N N . GLY A 1 86 ? -1.432 7.276 -8.156 1.00 94.38 86 GLY A N 1
ATOM 637 C CA . GLY A 1 86 ? -1.781 6.880 -9.522 1.00 94.38 86 GLY A CA 1
ATOM 638 C C . GLY A 1 86 ? -1.231 5.498 -9.854 1.00 94.38 86 GLY A C 1
ATOM 639 O O . GLY A 1 86 ? -0.567 5.330 -10.873 1.00 94.38 86 GLY A O 1
ATOM 640 N N . LEU A 1 87 ? -1.414 4.544 -8.937 1.00 95.12 87 LEU A N 1
ATOM 641 C CA . LEU A 1 87 ? -1.277 3.132 -9.280 1.00 95.12 87 LEU A CA 1
ATOM 642 C C . LEU A 1 87 ? -2.317 2.777 -10.356 1.00 95.12 87 LEU A C 1
ATOM 644 O O . LEU A 1 87 ? -3.384 3.397 -10.369 1.00 95.12 87 LEU A O 1
ATOM 648 N N . PRO A 1 88 ? -2.032 1.797 -11.230 1.00 94.44 88 PRO A N 1
ATOM 649 C CA . PRO A 1 88 ? -3.039 1.264 -12.142 1.00 94.44 88 PRO A CA 1
ATOM 650 C C . PRO A 1 88 ? -4.282 0.793 -11.380 1.00 94.44 88 PRO A C 1
ATOM 652 O O . PRO A 1 88 ? -4.157 0.259 -10.279 1.00 94.44 88 PRO A O 1
ATOM 655 N N . ASP A 1 89 ? -5.468 0.918 -11.978 1.00 93.38 89 ASP A N 1
ATOM 656 C CA . ASP A 1 89 ? -6.731 0.517 -11.334 1.00 93.38 89 ASP A CA 1
ATOM 657 C C . ASP A 1 89 ? -6.782 -0.983 -10.988 1.00 93.38 89 ASP A C 1
ATOM 659 O O . ASP A 1 89 ? -7.496 -1.399 -10.076 1.00 93.38 89 ASP A O 1
ATOM 663 N N . SER A 1 90 ? -5.990 -1.803 -11.685 1.00 96.12 90 SER A N 1
ATOM 664 C CA . SER A 1 90 ? -5.823 -3.228 -11.396 1.00 96.12 90 SER A CA 1
ATOM 665 C C . SER A 1 90 ? -4.955 -3.511 -10.166 1.00 96.12 90 SER A C 1
ATOM 667 O O . SER A 1 90 ? -4.890 -4.660 -9.738 1.00 96.12 90 SER A O 1
ATOM 669 N N . VAL A 1 91 ? -4.289 -2.513 -9.580 1.00 97.62 91 VAL A N 1
ATOM 670 C CA . VAL A 1 91 ? -3.333 -2.691 -8.483 1.00 97.62 91 VAL A CA 1
ATOM 671 C C . VAL A 1 91 ? -3.871 -2.075 -7.193 1.00 97.62 91 VAL A C 1
ATOM 673 O O . VAL A 1 91 ? -4.130 -0.874 -7.116 1.00 97.62 91 VAL A O 1
ATOM 676 N N . THR A 1 92 ? -3.944 -2.873 -6.127 1.00 97.38 92 THR A N 1
ATOM 677 C CA . THR A 1 92 ? -4.109 -2.353 -4.762 1.00 97.38 92 THR A CA 1
ATOM 678 C C . THR A 1 92 ? -2.824 -2.515 -3.959 1.00 97.38 92 THR A C 1
ATOM 680 O O . THR A 1 92 ? -2.024 -3.413 -4.214 1.00 97.38 92 THR A O 1
ATOM 683 N N . TRP A 1 93 ? -2.601 -1.621 -2.992 1.00 98.12 93 TRP A N 1
ATOM 684 C CA . TRP A 1 93 ? -1.384 -1.615 -2.183 1.00 98.12 93 TRP A CA 1
ATOM 685 C C . TRP A 1 93 ? -1.705 -1.554 -0.695 1.00 98.12 93 TRP A C 1
ATOM 687 O O . TRP A 1 93 ? -2.090 -0.512 -0.158 1.00 98.12 93 TRP A O 1
ATOM 697 N N . THR A 1 94 ? -1.502 -2.675 -0.015 1.00 97.56 94 THR A N 1
ATOM 698 C CA . THR A 1 94 ? -1.697 -2.824 1.423 1.00 97.56 94 THR A CA 1
ATOM 699 C C . THR A 1 94 ? -0.359 -2.692 2.135 1.00 97.56 94 THR A C 1
ATOM 701 O O . THR A 1 94 ? 0.579 -3.447 1.893 1.00 97.56 94 THR A O 1
ATOM 704 N N . THR A 1 95 ? -0.269 -1.729 3.045 1.00 96.62 95 THR A N 1
ATOM 705 C CA . THR A 1 95 ? 0.927 -1.485 3.855 1.00 96.62 95 THR A CA 1
ATOM 706 C C . THR A 1 95 ? 0.533 -1.147 5.279 1.00 96.62 95 THR A C 1
ATOM 708 O O . THR A 1 95 ? -0.532 -0.578 5.531 1.00 96.62 95 THR A O 1
ATOM 711 N N . ARG A 1 96 ? 1.423 -1.434 6.231 1.00 94.88 96 ARG A N 1
ATOM 712 C CA . ARG A 1 96 ? 1.240 -0.988 7.611 1.00 94.88 96 ARG A CA 1
ATOM 713 C C . ARG A 1 96 ? 1.249 0.542 7.672 1.00 94.88 96 ARG A C 1
ATOM 715 O O . ARG A 1 96 ? 2.178 1.196 7.190 1.00 94.88 96 ARG A O 1
ATOM 722 N N . LEU A 1 97 ? 0.215 1.100 8.295 1.00 94.81 97 LEU A N 1
ATOM 723 C CA . LEU A 1 97 ? 0.092 2.532 8.534 1.00 94.81 97 LEU A CA 1
ATOM 724 C C . LEU A 1 97 ? 1.076 2.973 9.628 1.00 94.81 97 LEU A C 1
ATOM 726 O O . LEU A 1 97 ? 1.223 2.303 10.650 1.00 94.81 97 LEU A O 1
ATOM 730 N N . ARG A 1 98 ? 1.755 4.107 9.429 1.00 90.69 98 ARG A N 1
ATOM 731 C CA . ARG A 1 98 ? 2.625 4.689 10.466 1.00 90.69 98 ARG A CA 1
ATOM 732 C C . ARG A 1 98 ? 1.774 5.267 11.596 1.00 90.69 98 ARG A C 1
ATOM 734 O O . ARG A 1 98 ? 0.762 5.905 11.322 1.00 90.69 98 ARG A O 1
ATOM 741 N N . SER A 1 99 ? 2.213 5.116 12.845 1.00 88.50 99 SER A N 1
ATOM 742 C CA . SER A 1 99 ? 1.485 5.603 14.032 1.00 88.50 99 SER A CA 1
ATOM 743 C C . SER A 1 99 ? 1.199 7.113 14.000 1.00 88.50 99 SER A C 1
ATOM 745 O O . SER A 1 99 ? 0.185 7.570 14.522 1.00 88.50 99 SER A O 1
ATOM 747 N N . ASN A 1 100 ? 2.066 7.883 13.337 1.00 90.31 100 ASN A N 1
ATOM 748 C CA . ASN A 1 100 ? 1.958 9.329 13.155 1.00 90.31 100 ASN A CA 1
ATOM 749 C C . ASN A 1 100 ? 1.364 9.748 11.793 1.00 90.31 100 ASN A C 1
ATOM 751 O O . ASN A 1 100 ? 1.500 10.906 11.387 1.00 90.31 100 ASN A O 1
ATOM 755 N N . ALA A 1 101 ? 0.733 8.829 11.054 1.00 94.19 101 ALA A N 1
ATOM 756 C CA . ALA A 1 101 ? 0.137 9.143 9.762 1.00 94.19 101 ALA A CA 1
ATOM 757 C C . ALA A 1 101 ? -0.953 10.220 9.895 1.00 94.19 101 ALA A C 1
ATOM 759 O O . ALA A 1 101 ? -1.854 10.133 10.726 1.00 94.19 101 ALA A O 1
ATOM 760 N N . SER A 1 102 ? -0.887 11.235 9.031 1.00 96.50 102 SER A N 1
ATOM 761 C CA . SER A 1 102 ? -1.948 12.236 8.912 1.00 96.50 102 SER A CA 1
ATOM 762 C C . SER A 1 102 ? -3.005 11.758 7.922 1.00 96.50 102 SER A C 1
ATOM 764 O O . SER A 1 102 ? -2.759 11.730 6.711 1.00 96.50 102 SER A O 1
ATOM 766 N N . LEU A 1 103 ? -4.169 11.393 8.455 1.00 98.06 103 LEU A N 1
ATOM 767 C CA . LEU A 1 103 ? -5.349 11.016 7.687 1.00 98.06 103 LEU A CA 1
ATOM 768 C C . LEU A 1 103 ? -6.294 12.210 7.536 1.00 98.06 103 LEU A C 1
ATOM 770 O O . LEU A 1 103 ? -6.332 13.104 8.383 1.00 98.06 103 LEU A O 1
ATOM 774 N N . TYR A 1 104 ? -7.051 12.222 6.447 1.00 98.50 104 TYR A N 1
ATOM 775 C CA . TYR A 1 104 ? -8.013 13.274 6.135 1.00 98.50 104 TYR A CA 1
ATOM 776 C C . TYR A 1 104 ? -9.333 12.663 5.684 1.00 98.50 104 TYR A C 1
ATOM 778 O O . TYR A 1 104 ? -9.359 11.570 5.123 1.00 98.50 104 TYR A O 1
ATOM 786 N N . GLU A 1 105 ? -10.424 13.385 5.880 1.00 98.12 105 GLU A N 1
ATOM 787 C CA . GLU A 1 105 ? -11.695 13.080 5.232 1.00 98.12 105 GLU A CA 1
ATOM 788 C C . GLU A 1 105 ? -11.567 13.165 3.704 1.00 98.12 105 GLU A C 1
ATOM 790 O O . GLU A 1 105 ? -10.646 13.792 3.157 1.00 98.12 105 GLU A O 1
ATOM 795 N N . LEU A 1 106 ? -12.523 12.550 3.008 1.00 97.94 106 LEU A N 1
ATOM 796 C CA . LEU A 1 106 ? -12.626 12.634 1.554 1.00 97.94 106 LEU A CA 1
ATOM 797 C C . LEU A 1 106 ? -12.780 14.089 1.090 1.00 97.94 106 LEU A C 1
ATOM 799 O O . LEU A 1 106 ? -13.167 14.976 1.853 1.00 97.94 106 LEU A O 1
ATOM 803 N N . ALA A 1 107 ? -12.449 14.342 -0.176 1.00 95.50 107 ALA A N 1
ATOM 804 C CA . ALA A 1 107 ? -12.651 15.658 -0.763 1.00 95.50 107 ALA A CA 1
ATOM 805 C C . ALA A 1 107 ? -14.135 16.069 -0.637 1.00 95.50 107 ALA A C 1
ATOM 807 O O . ALA A 1 107 ? -15.011 15.272 -0.985 1.00 95.50 107 ALA A O 1
ATOM 808 N N . PRO A 1 108 ? -14.437 17.286 -0.147 1.00 93.75 108 PRO A N 1
ATOM 809 C CA . PRO A 1 108 ? -15.812 17.756 -0.061 1.00 93.75 108 PRO A CA 1
ATOM 810 C C . PRO A 1 108 ? -16.400 17.950 -1.462 1.00 93.75 108 PRO A C 1
ATOM 812 O O . PRO A 1 108 ? -15.671 18.100 -2.449 1.00 93.75 108 PRO A O 1
ATOM 815 N N . ARG A 1 109 ? -17.733 18.001 -1.549 1.00 92.56 109 ARG A N 1
ATOM 816 C CA . ARG A 1 109 ? -18.430 18.303 -2.805 1.00 92.56 109 ARG A CA 1
ATOM 817 C C . ARG A 1 109 ? -17.930 19.633 -3.382 1.00 92.56 109 ARG A C 1
ATOM 819 O O . ARG A 1 109 ? -17.682 20.594 -2.651 1.00 92.56 109 ARG A O 1
ATOM 826 N N . ARG A 1 110 ? -17.787 19.692 -4.710 1.00 89.94 110 ARG A N 1
ATOM 827 C CA . ARG A 1 110 ? -17.437 20.935 -5.411 1.00 89.94 110 ARG A CA 1
ATOM 828 C C . ARG A 1 110 ? -18.489 22.007 -5.122 1.00 89.94 110 ARG A C 1
ATOM 830 O O . ARG A 1 110 ? -19.681 21.740 -5.205 1.00 89.94 110 ARG A O 1
ATOM 837 N N . THR A 1 111 ? -18.025 23.215 -4.817 1.00 89.25 111 THR A N 1
ATOM 838 C CA . THR A 1 111 ? -18.876 24.354 -4.438 1.00 89.25 111 THR A CA 1
ATOM 839 C C . THR A 1 111 ? -19.364 25.178 -5.630 1.00 89.25 111 THR A C 1
ATOM 841 O O . THR A 1 111 ? -20.149 26.096 -5.436 1.00 89.25 111 THR A O 1
ATOM 844 N N . GLY A 1 112 ? -18.858 24.919 -6.843 1.00 89.44 112 GLY A N 1
ATOM 845 C CA . GLY A 1 112 ? -19.153 25.710 -8.047 1.00 89.44 112 GLY A CA 1
ATOM 846 C C . GLY A 1 112 ? -18.486 27.093 -8.093 1.00 89.44 112 GLY A C 1
ATOM 847 O O . GLY A 1 112 ? -18.545 27.766 -9.115 1.00 89.44 112 GLY A O 1
ATOM 848 N N . LYS A 1 113 ? -17.810 27.516 -7.016 1.00 91.50 113 LYS A N 1
ATOM 849 C CA . LYS A 1 113 ? -17.101 28.801 -6.955 1.00 91.50 113 LYS A CA 1
ATOM 850 C C . LYS A 1 113 ? -15.806 28.760 -7.771 1.00 91.50 113 LYS A C 1
ATOM 852 O O . LYS A 1 113 ? -15.147 27.722 -7.850 1.00 91.50 113 LYS A O 1
ATOM 857 N N . ARG A 1 114 ? -15.415 29.914 -8.322 1.00 90.00 114 ARG A N 1
ATOM 858 C CA . ARG A 1 114 ? -14.142 30.086 -9.038 1.00 90.00 114 ARG A CA 1
ATOM 859 C C . ARG A 1 114 ? -12.965 29.777 -8.104 1.00 90.00 114 ARG A C 1
ATOM 861 O O . ARG A 1 114 ? -12.894 30.308 -7.000 1.00 90.00 114 ARG A O 1
ATOM 868 N N . GLY A 1 115 ? -12.049 28.919 -8.555 1.00 90.88 115 GLY A N 1
ATOM 869 C CA . GLY A 1 115 ? -10.853 28.512 -7.809 1.00 90.88 115 GLY A CA 1
ATOM 870 C C . GLY A 1 115 ? -10.573 27.010 -7.896 1.00 90.88 115 GLY A C 1
ATOM 871 O O . GLY A 1 115 ? -11.384 26.236 -8.403 1.00 90.88 115 GLY A O 1
ATOM 872 N N . ARG A 1 116 ? -9.404 26.580 -7.401 1.00 91.94 116 ARG A N 1
ATOM 873 C CA . ARG A 1 116 ? -9.026 25.158 -7.390 1.00 91.94 116 ARG A CA 1
ATOM 874 C C . ARG A 1 116 ? -9.905 24.388 -6.389 1.00 91.94 116 ARG A C 1
ATOM 876 O O . ARG A 1 116 ? -9.885 24.725 -5.204 1.00 91.94 116 ARG A O 1
ATOM 883 N N . PRO A 1 117 ? -10.623 23.327 -6.808 1.00 92.94 117 PRO A N 1
ATOM 884 C CA . PRO A 1 117 ? -11.392 22.498 -5.885 1.00 92.94 117 PRO A CA 1
ATOM 885 C C . PRO A 1 117 ? -10.519 21.889 -4.782 1.00 92.94 117 PRO A C 1
ATOM 887 O O . PRO A 1 117 ? -9.367 21.513 -5.017 1.00 92.94 117 PRO A O 1
ATOM 890 N N . ARG A 1 118 ? -11.082 21.741 -3.578 1.00 93.62 118 ARG A N 1
ATOM 891 C CA . ARG A 1 118 ? -10.406 21.048 -2.473 1.00 93.62 118 ARG A CA 1
ATOM 892 C C . ARG A 1 118 ? -10.195 19.576 -2.829 1.00 93.62 118 ARG A C 1
ATOM 894 O O . ARG A 1 118 ? -11.128 18.902 -3.246 1.00 93.62 118 ARG A O 1
ATOM 901 N N . LEU A 1 119 ? -8.978 19.079 -2.607 1.00 95.50 119 LEU A N 1
ATOM 902 C CA . LEU A 1 119 ? -8.601 17.683 -2.878 1.00 95.50 119 LEU A CA 1
ATOM 903 C C . LEU A 1 119 ? -8.647 16.776 -1.634 1.00 95.50 119 LEU A C 1
ATOM 905 O O . LEU A 1 119 ? -8.425 15.576 -1.748 1.00 95.50 119 LEU A O 1
ATOM 909 N N . LYS A 1 120 ? -8.901 17.348 -0.449 1.00 97.00 120 LYS A N 1
ATOM 910 C CA . LYS A 1 120 ? -9.059 16.634 0.827 1.00 97.00 120 LYS A CA 1
ATOM 911 C C . LYS A 1 120 ? -9.954 17.412 1.797 1.00 97.00 120 LYS A C 1
ATOM 913 O O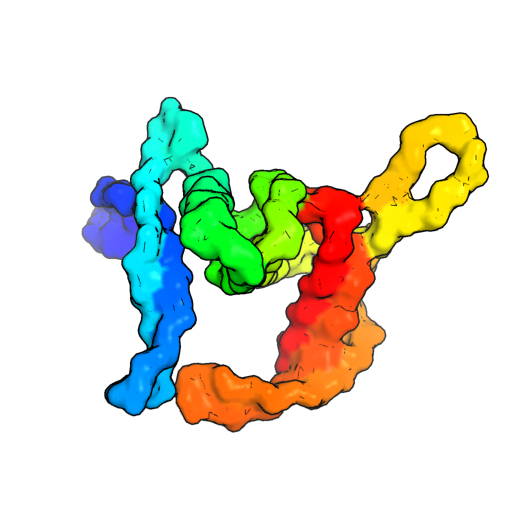 . LYS A 1 120 ? -10.001 18.650 1.736 1.00 97.00 120 LYS A O 1
ATOM 918 N N . GLY A 1 121 ? -10.648 16.687 2.669 1.00 97.31 121 GLY A N 1
ATOM 919 C CA . GLY A 1 121 ? -11.492 17.238 3.729 1.00 97.31 121 GLY A CA 1
ATOM 920 C C . GLY A 1 121 ? -10.700 17.624 4.981 1.00 97.31 121 GLY A C 1
ATOM 921 O O . GLY A 1 121 ? -9.513 17.969 4.890 1.00 97.31 121 GLY A O 1
ATOM 922 N N . ALA A 1 122 ? -11.360 17.630 6.141 1.00 97.62 122 ALA A N 1
ATOM 923 C CA . ALA A 1 122 ? -10.714 17.951 7.412 1.00 97.62 122 ALA A CA 1
ATOM 924 C C . ALA A 1 122 ? -9.684 16.879 7.805 1.00 97.62 122 ALA A C 1
ATOM 926 O O . ALA A 1 122 ? -9.725 15.742 7.332 1.00 97.62 122 ALA A O 1
ATOM 927 N N . LYS A 1 123 ? -8.717 17.249 8.651 1.00 97.94 123 LYS A N 1
ATOM 928 C CA . LYS A 1 123 ? -7.770 16.281 9.216 1.00 97.94 123 LYS A CA 1
ATOM 929 C C . LYS A 1 123 ? -8.512 15.420 10.240 1.00 97.94 123 LYS A C 1
ATOM 931 O O . LYS A 1 123 ? -9.17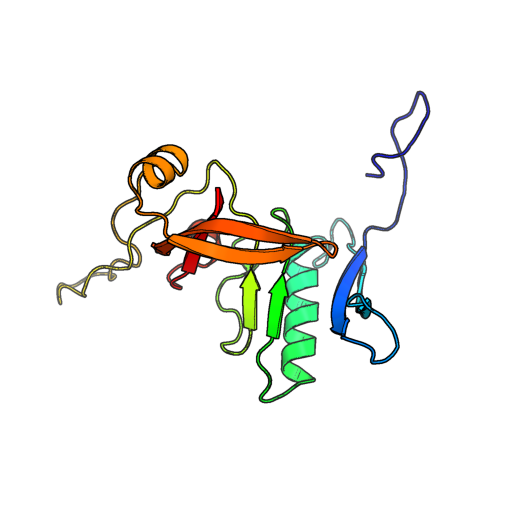0 15.965 11.120 1.00 97.94 123 LYS A O 1
ATOM 936 N N . LEU A 1 124 ? -8.379 14.101 10.135 1.00 97.56 124 LEU A N 1
ATOM 937 C CA . LEU A 1 124 ? -8.947 13.174 11.109 1.00 97.56 124 LEU A CA 1
ATOM 938 C C . LEU A 1 124 ? -8.148 13.200 12.428 1.00 97.56 124 LEU A C 1
ATOM 940 O O . LEU A 1 124 ? -6.974 13.597 12.429 1.00 97.56 124 LEU A O 1
ATOM 944 N N . PRO A 1 125 ? -8.751 12.758 13.550 1.00 96.69 125 PRO A N 1
ATOM 945 C CA . PRO A 1 125 ? -8.041 12.555 14.809 1.00 96.69 125 PRO A CA 1
ATOM 946 C C . PRO A 1 125 ? -6.833 11.614 14.682 1.00 96.69 125 PRO A C 1
ATOM 948 O O . PRO A 1 125 ? -6.652 10.911 13.687 1.00 96.69 125 PRO A O 1
ATOM 951 N N . THR A 1 126 ? -5.996 11.581 15.722 1.00 95.44 126 THR A N 1
ATOM 952 C CA . THR A 1 126 ? -4.875 10.632 15.801 1.00 95.44 126 THR A CA 1
ATOM 953 C C . THR A 1 126 ? -5.374 9.186 15.759 1.00 95.44 126 THR A C 1
ATOM 955 O O . THR A 1 126 ? -6.497 8.903 16.173 1.00 95.44 126 THR A O 1
ATOM 958 N N . LEU A 1 127 ? -4.529 8.249 15.313 1.00 94.19 127 LEU A N 1
ATOM 959 C CA . LEU A 1 127 ? -4.907 6.831 15.223 1.00 94.19 127 LEU A CA 1
ATOM 960 C C . LEU A 1 127 ? -5.358 6.248 16.566 1.00 94.19 127 LEU A C 1
ATOM 962 O O . LEU A 1 127 ? -6.306 5.473 16.590 1.00 94.19 127 LEU A O 1
ATOM 966 N N . ALA A 1 128 ? -4.741 6.671 17.673 1.00 93.12 128 ALA A N 1
ATOM 967 C CA . ALA A 1 128 ? -5.170 6.279 19.014 1.00 93.12 128 ALA A CA 1
ATOM 968 C C . ALA A 1 128 ? -6.609 6.738 19.311 1.00 93.12 128 ALA A C 1
ATOM 970 O O . ALA A 1 128 ? -7.439 5.930 19.709 1.00 93.12 128 ALA A O 1
ATOM 971 N N . LYS A 1 129 ? -6.938 8.008 19.029 1.00 95.00 129 LYS A N 1
ATOM 972 C CA . LYS A 1 129 ? -8.299 8.538 19.214 1.00 95.00 129 LYS A CA 1
ATOM 973 C C . LYS A 1 129 ? -9.312 7.864 18.285 1.00 95.00 129 LYS A C 1
ATOM 975 O O . LYS A 1 129 ? -10.428 7.577 18.703 1.00 95.00 129 LYS A O 1
ATOM 980 N N . LEU A 1 130 ? -8.927 7.589 17.037 1.00 94.44 130 LEU A N 1
ATOM 981 C CA . LEU A 1 130 ? -9.765 6.836 16.101 1.00 94.44 130 LEU A CA 1
ATOM 982 C C . LEU A 1 130 ? -10.042 5.420 16.620 1.00 94.44 130 LEU A C 1
ATOM 984 O O . LEU A 1 130 ? -11.188 4.984 16.592 1.00 94.44 130 LEU A O 1
ATOM 988 N N . ALA A 1 131 ? -9.029 4.726 17.139 1.00 92.94 131 ALA A N 1
ATOM 989 C CA . ALA A 1 131 ? -9.187 3.386 17.697 1.00 92.94 131 ALA A CA 1
ATOM 990 C C . ALA A 1 131 ? -10.107 3.357 18.927 1.00 92.94 131 ALA A C 1
ATOM 992 O O . ALA A 1 131 ? -10.828 2.387 19.109 1.00 92.94 131 ALA A O 1
ATOM 993 N N . THR A 1 132 ? -10.144 4.407 19.747 1.00 94.19 132 THR A N 1
ATOM 994 C CA . THR A 1 132 ? -11.087 4.482 20.877 1.00 94.19 132 THR A CA 1
ATOM 995 C C . THR A 1 132 ? -12.530 4.710 20.423 1.00 94.19 132 THR A C 1
ATOM 997 O O . THR A 1 132 ? -13.452 4.149 21.006 1.00 94.19 132 THR A O 1
ATOM 1000 N N . ASN A 1 133 ? -12.733 5.506 19.371 1.00 91.62 133 ASN A N 1
ATOM 1001 C CA . ASN A 1 133 ? -14.063 5.978 18.973 1.00 91.62 133 ASN A CA 1
ATOM 1002 C C . ASN A 1 133 ? -14.721 5.151 17.859 1.00 91.62 133 ASN A C 1
ATOM 1004 O O . ASN A 1 133 ? -15.856 5.437 17.478 1.00 91.62 133 ASN A O 1
ATOM 1008 N N . THR A 1 134 ? -14.026 4.160 17.295 1.00 93.19 134 THR A N 1
ATOM 1009 C CA . THR A 1 134 ? -14.571 3.352 16.196 1.00 93.19 134 THR A CA 1
ATOM 1010 C C . THR A 1 134 ? -15.214 2.074 16.721 1.00 93.19 134 THR A C 1
ATOM 1012 O O . THR A 1 134 ? -14.679 1.405 17.602 1.00 93.19 134 THR A O 1
ATOM 1015 N N . LYS A 1 135 ? -16.358 1.696 16.143 1.00 95.06 135 LYS A N 1
ATOM 1016 C CA . LYS A 1 135 ? -17.003 0.411 16.420 1.00 95.06 135 LYS A CA 1
ATOM 1017 C C . LYS A 1 135 ? -16.213 -0.721 15.761 1.00 95.06 135 LYS A C 1
ATOM 1019 O O . LYS A 1 135 ? -16.043 -0.729 14.545 1.00 95.06 135 LYS A O 1
ATOM 1024 N N . PHE A 1 136 ? -15.770 -1.679 16.569 1.00 97.56 136 PHE A N 1
ATOM 1025 C CA . PHE A 1 136 ? -15.118 -2.894 16.088 1.00 97.56 136 PHE A CA 1
ATOM 1026 C C . PHE A 1 136 ? -16.135 -4.010 15.879 1.00 97.56 136 PHE A C 1
ATOM 1028 O O . PHE A 1 136 ? -17.100 -4.144 16.633 1.00 97.56 136 PHE A O 1
ATOM 1035 N N . THR A 1 137 ? -15.875 -4.836 14.877 1.00 97.25 137 THR A N 1
ATOM 1036 C CA . THR A 1 137 ? -16.633 -6.044 14.556 1.00 97.25 137 THR A CA 1
ATOM 1037 C C . THR A 1 137 ? -15.708 -7.258 14.601 1.00 97.25 137 THR A C 1
ATOM 1039 O O . THR A 1 137 ? -14.572 -7.150 14.129 1.00 97.25 137 THR A O 1
ATOM 1042 N N . PRO A 1 138 ? -16.148 -8.400 15.152 1.00 97.12 138 PRO A N 1
ATOM 1043 C CA . PRO A 1 138 ? -15.343 -9.614 15.158 1.00 97.12 138 PRO A CA 1
ATOM 1044 C C . PRO A 1 138 ? -15.159 -10.143 13.730 1.00 97.12 138 PRO A C 1
ATOM 1046 O O . PRO A 1 138 ? -16.101 -10.170 12.941 1.00 97.12 138 PRO A O 1
ATOM 1049 N N . VAL A 1 139 ? -13.941 -10.568 13.408 1.00 96.94 139 VAL A N 1
ATOM 1050 C CA . VAL A 1 139 ? -13.566 -11.188 12.136 1.00 96.94 139 VAL A CA 1
ATOM 1051 C C . VAL A 1 139 ? -12.680 -12.389 12.432 1.00 96.94 139 VAL A C 1
ATOM 1053 O O . VAL A 1 139 ? -11.667 -12.274 13.123 1.00 96.94 139 VAL A O 1
ATOM 1056 N N . THR A 1 140 ? -13.045 -13.546 11.891 1.00 96.75 140 THR A N 1
ATOM 1057 C CA . THR A 1 140 ? -12.218 -14.750 11.969 1.00 96.75 140 THR A CA 1
ATOM 1058 C C . THR A 1 140 ? -11.096 -14.668 10.940 1.00 96.75 140 THR A C 1
ATOM 1060 O O . THR A 1 140 ? -11.338 -14.463 9.752 1.00 96.75 140 THR A O 1
ATOM 1063 N N . VAL A 1 141 ? -9.857 -14.832 11.395 1.00 93.56 141 VAL A N 1
ATOM 1064 C CA . VAL A 1 141 ? -8.659 -14.823 10.554 1.00 93.56 141 VAL A CA 1
ATOM 1065 C C . VAL A 1 141 ? -7.835 -16.074 10.809 1.00 93.56 141 VAL A C 1
ATOM 1067 O O . VAL A 1 141 ? -7.732 -16.544 11.940 1.00 93.56 141 VAL A O 1
ATOM 1070 N N . THR A 1 142 ? -7.201 -16.585 9.759 1.00 90.06 142 THR A N 1
ATOM 1071 C CA . THR A 1 142 ? -6.245 -17.691 9.867 1.00 90.06 142 THR A CA 1
ATOM 1072 C C . THR A 1 142 ? -4.853 -17.160 9.568 1.00 90.06 142 THR A C 1
ATOM 1074 O O . THR A 1 142 ? -4.603 -16.639 8.481 1.00 90.06 142 THR A O 1
ATOM 1077 N N . ARG A 1 143 ? -3.945 -17.261 10.541 1.00 85.94 143 ARG A N 1
ATOM 1078 C CA . ARG A 1 143 ? -2.553 -16.804 10.437 1.00 85.94 143 ARG A CA 1
ATOM 1079 C C . ARG A 1 143 ? -1.629 -17.852 11.038 1.00 85.94 143 ARG A C 1
ATOM 1081 O O . ARG A 1 143 ? -1.902 -18.343 12.125 1.00 85.94 143 ARG A O 1
ATOM 1088 N N . TYR A 1 144 ? -0.548 -18.183 10.335 1.00 83.06 144 TYR A N 1
ATOM 1089 C CA . TYR A 1 144 ? 0.448 -19.158 10.802 1.00 83.06 144 TYR A CA 1
ATOM 1090 C C . TYR A 1 144 ? -0.165 -20.493 11.275 1.00 83.06 144 TYR A C 1
ATOM 1092 O O . TYR A 1 144 ? 0.218 -21.025 12.308 1.00 83.06 144 TYR A O 1
ATOM 1100 N N . GLY A 1 145 ? -1.163 -21.005 10.543 1.00 84.12 145 GLY A N 1
ATOM 1101 C CA . GLY A 1 145 ? -1.860 -22.253 10.888 1.00 84.12 145 GLY A CA 1
ATOM 1102 C C . GLY A 1 145 ? -2.867 -22.144 12.040 1.00 84.12 145 GLY A C 1
ATOM 1103 O O . GLY A 1 145 ? -3.536 -23.121 12.350 1.00 84.12 145 GLY A O 1
ATOM 1104 N N . THR A 1 146 ? -3.025 -20.972 12.659 1.00 89.12 146 THR A N 1
ATOM 1105 C CA . THR A 1 146 ? -3.975 -20.752 13.755 1.00 89.12 146 THR A CA 1
ATOM 1106 C C . THR A 1 146 ? -5.152 -19.902 13.298 1.00 89.12 146 THR A C 1
ATOM 1108 O O . THR A 1 146 ? -4.970 -18.793 12.783 1.00 89.12 146 THR A O 1
ATOM 1111 N N . THR A 1 147 ? -6.366 -20.395 13.537 1.00 93.94 147 THR A N 1
ATOM 1112 C CA . THR A 1 147 ? -7.600 -19.624 13.369 1.00 93.94 147 THR A CA 1
ATOM 1113 C C . THR A 1 147 ? -7.932 -18.903 14.669 1.00 93.94 147 THR A C 1
ATOM 1115 O O . THR A 1 147 ? -7.996 -19.505 15.736 1.00 93.94 147 THR A O 1
ATOM 1118 N N . THR A 1 148 ? -8.121 -17.591 14.591 1.00 95.19 148 THR A N 1
ATOM 1119 C CA . THR A 1 148 ? -8.439 -16.746 15.743 1.00 95.19 148 THR A CA 1
ATOM 1120 C C . THR A 1 148 ? -9.443 -15.671 15.350 1.00 95.19 148 THR A C 1
ATOM 1122 O O . THR A 1 148 ? -9.527 -15.280 14.184 1.00 95.19 148 THR A O 1
ATOM 1125 N N . THR A 1 149 ? -10.211 -15.184 16.317 1.00 96.69 149 THR A N 1
ATOM 1126 C CA . THR A 1 149 ? -11.120 -14.055 16.115 1.00 96.69 149 THR A CA 1
ATOM 1127 C C . THR A 1 149 ? -10.415 -12.782 16.549 1.00 96.69 149 THR A C 1
ATOM 1129 O O . THR A 1 149 ? -10.005 -12.653 17.699 1.00 96.69 149 THR A O 1
ATOM 1132 N N . VAL A 1 150 ? -10.288 -11.834 15.625 1.00 96.00 150 VAL A N 1
ATOM 1133 C CA . VAL A 1 150 ? -9.780 -10.485 15.894 1.00 96.00 150 VAL A CA 1
ATOM 1134 C 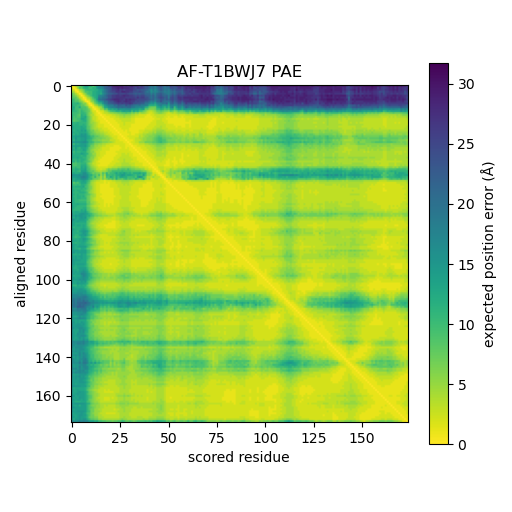C . VAL A 1 150 ? -10.915 -9.479 15.797 1.00 96.00 150 VAL A C 1
ATOM 1136 O O . VAL A 1 150 ? -11.899 -9.691 15.091 1.00 96.00 150 VAL A O 1
ATOM 1139 N N . SER A 1 151 ? -10.795 -8.358 16.492 1.00 96.81 151 SER A N 1
ATOM 1140 C CA . SER A 1 151 ? -11.721 -7.243 16.342 1.00 96.81 151 SER A CA 1
ATOM 1141 C C . SER A 1 151 ? -11.182 -6.291 15.280 1.00 96.81 151 SER A C 1
ATOM 1143 O O . SER A 1 151 ? -10.066 -5.786 15.400 1.00 96.81 151 SER A O 1
ATOM 1145 N N . VAL A 1 152 ? -11.987 -5.994 14.263 1.00 97.38 152 VAL A N 1
ATOM 1146 C CA . VAL A 1 152 ? -11.606 -5.124 13.144 1.00 97.38 152 VAL A CA 1
ATOM 1147 C C . VAL A 1 152 ? -12.519 -3.909 13.058 1.00 97.38 152 VAL A C 1
ATOM 1149 O O . VAL A 1 152 ? -13.731 -4.019 13.210 1.00 97.38 152 VAL A O 1
ATOM 1152 N N . ALA A 1 153 ? -11.934 -2.751 12.772 1.00 96.75 153 ALA A N 1
ATOM 1153 C CA . ALA A 1 153 ? -12.641 -1.538 12.391 1.00 96.75 153 ALA A CA 1
ATOM 1154 C C . ALA A 1 153 ? -12.072 -1.004 11.070 1.00 96.75 153 ALA A C 1
ATOM 1156 O O . ALA A 1 153 ? -10.855 -0.970 10.884 1.00 96.75 153 ALA A O 1
ATOM 1157 N N . VAL A 1 154 ? -12.943 -0.574 10.154 1.00 96.69 154 VAL A N 1
ATOM 1158 C CA . VAL A 1 154 ? -12.544 -0.063 8.834 1.00 96.69 154 VAL A CA 1
ATOM 1159 C C . VAL A 1 154 ? -12.995 1.381 8.682 1.00 96.69 154 VAL A C 1
ATOM 1161 O O . VAL A 1 154 ? -14.174 1.695 8.820 1.00 96.69 154 VAL A O 1
ATOM 1164 N N . ILE A 1 155 ? -12.052 2.261 8.355 1.00 96.12 155 ILE A N 1
ATOM 1165 C CA . ILE A 1 155 ? -12.297 3.686 8.132 1.00 96.12 155 ILE A CA 1
ATOM 1166 C C . ILE A 1 155 ? -11.972 4.006 6.676 1.00 96.12 155 ILE A C 1
ATOM 1168 O O . ILE A 1 155 ? -10.857 3.766 6.211 1.00 96.12 155 ILE A O 1
ATOM 1172 N N . ARG A 1 156 ? -12.935 4.581 5.949 1.00 97.44 156 ARG A N 1
ATOM 1173 C CA . ARG A 1 156 ? -12.709 5.104 4.597 1.00 97.44 156 ARG A CA 1
ATOM 1174 C C . ARG A 1 156 ? -12.269 6.564 4.680 1.00 97.44 156 ARG A C 1
ATOM 1176 O O . ARG A 1 156 ? -13.034 7.417 5.120 1.00 97.44 156 ARG A O 1
ATOM 1183 N N . CYS A 1 157 ? -11.047 6.859 4.250 1.00 97.75 157 CYS A N 1
ATOM 1184 C CA . CYS A 1 157 ? -10.447 8.191 4.371 1.00 97.75 157 CYS A CA 1
ATOM 1185 C C . CYS A 1 157 ? -9.399 8.447 3.275 1.00 97.75 157 CYS A C 1
ATOM 1187 O O . CYS A 1 157 ? -9.284 7.685 2.319 1.00 97.75 157 CYS A O 1
ATOM 1189 N N . LEU A 1 158 ? -8.613 9.516 3.414 1.00 98.19 158 LEU A N 1
ATOM 1190 C CA . LEU A 1 158 ? -7.452 9.821 2.581 1.00 98.19 158 LEU A CA 1
ATOM 1191 C C . LEU A 1 158 ? -6.165 9.733 3.398 1.00 98.19 158 LEU A C 1
ATOM 1193 O O . LEU A 1 158 ? -5.979 10.476 4.364 1.00 98.19 158 LEU A O 1
ATOM 1197 N N . TRP A 1 159 ? -5.210 8.931 2.929 1.00 97.38 159 TRP A N 1
ATOM 1198 C CA . TRP A 1 159 ? -3.810 9.070 3.329 1.00 97.38 159 TRP A CA 1
ATOM 1199 C C . TRP A 1 159 ? -3.076 9.944 2.310 1.00 97.38 159 TRP A C 1
ATOM 1201 O O . TRP A 1 159 ? -2.239 9.491 1.529 1.00 97.38 159 TRP A O 1
ATOM 1211 N N . TYR A 1 160 ? -3.425 11.233 2.313 1.00 97.12 160 TYR A N 1
ATOM 1212 C CA . TYR A 1 160 ? -3.077 12.170 1.240 1.00 97.12 160 TYR A CA 1
ATOM 1213 C C . TYR A 1 160 ? -1.566 12.287 0.973 1.00 97.12 160 TYR A C 1
ATOM 1215 O O . TYR A 1 160 ? -1.130 12.471 -0.165 1.00 97.12 160 TYR A O 1
ATOM 1223 N N . GLY A 1 161 ? -0.736 12.146 2.011 1.00 95.62 161 GLY A N 1
ATOM 1224 C CA . GLY A 1 161 ? 0.724 12.147 1.870 1.00 95.62 161 GLY A CA 1
ATOM 1225 C C . GLY A 1 161 ? 1.250 11.021 0.972 1.00 95.62 161 GLY A C 1
ATOM 1226 O O . GLY A 1 161 ? 2.195 11.246 0.219 1.00 95.62 161 GLY A O 1
ATOM 1227 N N . VAL A 1 162 ? 0.597 9.857 0.991 1.00 96.50 162 VAL A N 1
ATOM 1228 C CA . VAL A 1 162 ? 1.010 8.650 0.261 1.00 96.50 162 VAL A CA 1
ATOM 1229 C C . VAL A 1 162 ? 0.229 8.509 -1.040 1.00 96.50 162 VAL A C 1
ATOM 1231 O O . VAL A 1 162 ? 0.828 8.624 -2.101 1.00 96.50 162 VAL A O 1
ATOM 1234 N N . PHE A 1 163 ? -1.097 8.380 -0.975 1.00 96.62 163 PHE A N 1
ATOM 1235 C CA . PHE A 1 163 ? -1.947 8.075 -2.137 1.00 96.62 163 PHE A CA 1
ATOM 1236 C C . PHE A 1 163 ? -2.620 9.309 -2.768 1.00 96.62 163 PHE A C 1
ATOM 1238 O O . PHE A 1 163 ? -3.311 9.207 -3.777 1.00 96.62 163 PHE A O 1
ATOM 1245 N N . GLY A 1 164 ? -2.395 10.513 -2.228 1.00 96.06 164 GLY A N 1
ATOM 1246 C CA . GLY A 1 164 ? -3.001 11.734 -2.767 1.00 96.06 164 GLY A CA 1
ATOM 1247 C C . GLY A 1 164 ? -4.529 11.750 -2.581 1.00 96.06 164 GLY A C 1
ATOM 1248 O O . GLY A 1 164 ? -4.996 11.432 -1.487 1.00 96.06 164 GLY A O 1
ATOM 1249 N N . PRO A 1 165 ? -5.320 12.151 -3.595 1.00 95.56 165 PRO A N 1
ATOM 1250 C CA . PRO A 1 165 ? -6.779 12.230 -3.484 1.00 95.56 165 PRO A CA 1
ATOM 1251 C C . PRO A 1 165 ? -7.486 10.866 -3.583 1.00 95.56 165 PRO A C 1
ATOM 1253 O O . PRO A 1 165 ? -8.710 10.815 -3.488 1.00 95.56 165 PRO A O 1
ATOM 1256 N N . GLN A 1 166 ? -6.747 9.770 -3.781 1.00 95.31 166 GLN A N 1
ATOM 1257 C CA . GLN A 1 166 ? -7.315 8.427 -3.838 1.00 95.31 166 GLN A CA 1
ATOM 1258 C C . GLN A 1 166 ? -7.817 7.995 -2.454 1.00 95.31 166 GLN A C 1
ATOM 1260 O O . GLN A 1 166 ? -7.095 8.080 -1.456 1.00 95.31 166 GLN A O 1
ATOM 1265 N N . ALA A 1 167 ? -9.068 7.530 -2.405 1.00 96.50 167 ALA A N 1
ATOM 1266 C CA . ALA A 1 167 ? -9.655 6.971 -1.195 1.00 96.50 167 ALA A CA 1
ATOM 1267 C C . ALA A 1 167 ? -8.925 5.688 -0.787 1.00 96.50 167 ALA A C 1
ATOM 1269 O O . ALA A 1 167 ? -8.644 4.830 -1.620 1.00 96.50 167 ALA A O 1
ATOM 1270 N N . VAL A 1 168 ? -8.657 5.556 0.508 1.00 97.00 168 VAL A N 1
ATOM 1271 C CA . VAL A 1 168 ? -8.044 4.372 1.109 1.00 97.00 168 VAL A CA 1
ATOM 1272 C C . VAL A 1 168 ? -8.935 3.820 2.212 1.00 97.00 168 VAL A C 1
ATOM 1274 O O . VAL A 1 168 ? -9.774 4.533 2.775 1.00 97.00 168 VAL A O 1
ATOM 1277 N N . GLN A 1 169 ? -8.721 2.552 2.541 1.00 97.19 169 GLN A N 1
ATOM 1278 C CA . GLN A 1 169 ? -9.256 1.931 3.744 1.00 97.19 169 GLN A CA 1
ATOM 1279 C C . GLN A 1 169 ? -8.143 1.827 4.783 1.00 97.19 169 GLN A C 1
ATOM 1281 O O . GLN A 1 169 ? -7.072 1.287 4.513 1.00 97.19 169 GLN A O 1
ATOM 1286 N N . VAL A 1 170 ? -8.398 2.354 5.975 1.00 97.00 170 VAL A N 1
ATOM 1287 C CA . VAL A 1 170 ? -7.567 2.122 7.154 1.00 97.00 170 VAL A CA 1
ATOM 1288 C C . VAL A 1 170 ? -8.243 1.047 7.982 1.00 97.00 170 VAL A C 1
ATOM 1290 O O . VAL A 1 170 ? -9.370 1.229 8.436 1.00 97.00 170 VAL A O 1
ATOM 1293 N N . VAL A 1 171 ? -7.543 -0.070 8.153 1.00 96.31 171 VAL A N 1
ATOM 1294 C CA . VAL A 1 171 ? -8.006 -1.216 8.931 1.00 96.31 171 VAL A CA 1
ATOM 1295 C C . VAL A 1 171 ? -7.295 -1.190 10.279 1.00 96.31 171 VAL A C 1
ATOM 1297 O O . VAL A 1 171 ? -6.073 -1.324 10.349 1.00 96.31 171 VAL A O 1
ATOM 1300 N N . LEU A 1 172 ? -8.058 -0.979 11.346 1.00 95.38 172 LEU A N 1
ATOM 1301 C CA . LEU A 1 172 ? -7.595 -1.091 12.724 1.00 95.38 172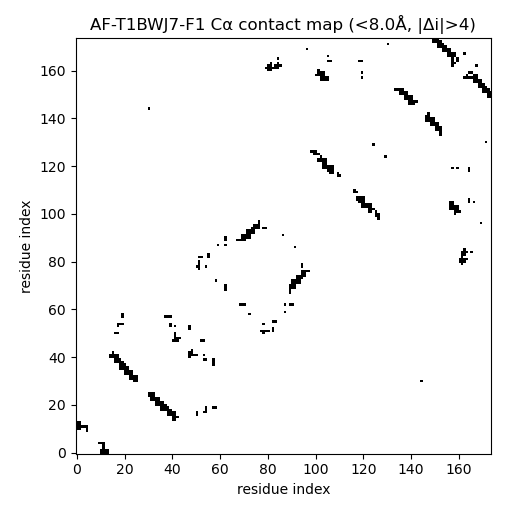 LEU A CA 1
ATOM 1302 C C . LEU A 1 172 ? -7.913 -2.500 13.215 1.00 95.38 172 LEU A C 1
ATOM 1304 O O . LEU A 1 172 ? -9.033 -2.975 13.033 1.00 95.38 172 LEU A O 1
ATOM 1308 N N . VAL A 1 173 ? -6.937 -3.155 13.837 1.00 94.19 173 VAL A N 1
ATOM 1309 C CA . VAL A 1 173 ? -7.070 -4.519 14.361 1.00 94.19 173 VAL A CA 1
ATOM 1310 C C . VAL A 1 173 ? -6.672 -4.506 15.832 1.00 94.19 173 VAL A C 1
ATOM 1312 O O . VAL A 1 173 ? -5.634 -3.931 16.167 1.00 94.19 173 VAL A O 1
ATOM 1315 N N . ARG A 1 174 ? -7.494 -5.120 16.684 1.00 89.69 174 ARG A N 1
ATOM 1316 C CA . ARG A 1 174 ? -7.225 -5.364 18.106 1.00 89.69 174 ARG A CA 1
ATOM 1317 C C . ARG A 1 174 ? -7.502 -6.825 18.451 1.00 89.69 174 ARG A C 1
ATOM 1319 O O . ARG A 1 174 ? -8.437 -7.404 17.843 1.00 89.69 174 ARG A O 1
#

pLDDT: mean 91.69, std 10.93, range [44.56, 98.5]

Mean predicted aligned error: 6.0 Å

Nearest PDB structures (foldseek):
  6n1f-assembly6_D-2  TM=7.418E-01  e=1.692E+00  Burkholderia pseudomallei 1710b
  4w29-assembly1_BT  TM=2.559E-01  e=2.288E+00  Thermus thermophilus HB8
  8b9g-assembly1_A  TM=3.423E-01  e=5.013E+00  Drosophila melanogaster